Protein AF-A0A210PTI2-F1 (afdb_monomer)

Solvent-accessible surface area (backbone atoms only — not comparable to full-atom values): 9469 Å² total; per-residue (Å²): 111,65,72,59,29,53,52,46,48,52,46,44,73,75,38,97,59,80,75,88,35,75,43,77,40,29,39,36,22,36,53,72,43,66,64,57,58,72,25,68,96,48,99,66,83,88,73,71,67,96,64,78,70,92,76,76,51,54,44,69,72,68,86,55,45,76,44,75,47,70,38,72,87,86,52,72,55,47,84,65,70,28,46,66,60,48,42,52,48,53,48,53,50,37,67,36,61,50,91,96,48,94,53,55,40,89,58,73,48,78,39,69,24,52,49,79,61,44,56,54,45,51,50,49,31,51,78,62,74,33,53,72,48,68,38,76,85,55,33,65,41,19,33,55,51,49,50,52,53,55,53,58,51,50,63,66,72,76,108

Secondary structur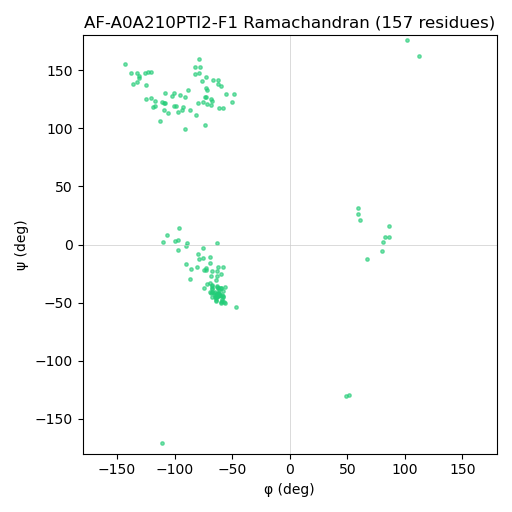e (DSSP, 8-state):
-HHHHHHHHHHHHH-SSPP--EEEEEGGGBTTHHHHHTTTTS-------SS--TTSS-BPPPTT-SEEEEE--S-TT-S-TTHHHHHHHHHHHHTPBPTT-SPBPP--EEE-S--HHHHHHHHHHHHTT--EEE-TTS-HHHHHHHHHHHHHHHHHH--

Structure (mmCIF, N/CA/C/O backbone):
data_AF-A0A210PTI2-F1
#
_entry.id   AF-A0A210PTI2-F1
#
loop_
_atom_site.group_PDB
_atom_site.id
_atom_site.type_symbol
_atom_site.label_atom_id
_atom_site.label_alt_id
_atom_site.label_comp_id
_atom_site.label_asym_id
_atom_site.label_entity_id
_atom_site.label_seq_id
_atom_site.pdbx_PDB_ins_code
_atom_site.Cartn_x
_atom_site.Cartn_y
_atom_site.Cartn_z
_atom_site.occupancy
_atom_site.B_iso_or_equiv
_atom_site.auth_seq_id
_atom_site.auth_comp_id
_atom_site.auth_asym_id
_atom_site.auth_atom_id
_atom_site.pdbx_PDB_model_num
ATOM 1 N N . MET A 1 1 ? -5.365 -3.377 -6.885 1.00 78.81 1 MET A N 1
ATOM 2 C CA . MET A 1 1 ? -5.617 -1.924 -6.753 1.00 78.81 1 MET A CA 1
ATOM 3 C C . MET A 1 1 ? -6.654 -1.397 -7.746 1.00 78.81 1 MET A C 1
ATOM 5 O O . MET A 1 1 ? -7.079 -0.269 -7.559 1.00 78.81 1 MET A O 1
ATOM 9 N N . LYS A 1 2 ? -7.131 -2.220 -8.697 1.00 86.81 2 LYS A N 1
ATOM 10 C CA . LYS A 1 2 ? -8.123 -1.844 -9.712 1.00 86.81 2 LYS A CA 1
ATOM 11 C C . LYS A 1 2 ? -9.337 -1.084 -9.161 1.00 86.81 2 LYS A C 1
ATOM 13 O O . LYS A 1 2 ? -9.602 0.019 -9.611 1.00 86.81 2 LYS A O 1
ATOM 18 N N . GLU A 1 3 ? -10.019 -1.639 -8.160 1.00 92.06 3 GLU A N 1
ATOM 19 C CA . GLU A 1 3 ? -11.236 -1.027 -7.595 1.00 92.06 3 GLU A CA 1
ATOM 20 C C . GLU A 1 3 ? -10.980 0.377 -7.016 1.00 92.06 3 GLU A C 1
ATOM 22 O O . GLU A 1 3 ? -11.789 1.286 -7.176 1.00 92.06 3 GLU A O 1
ATOM 27 N N . VAL A 1 4 ? -9.814 0.586 -6.392 1.00 92.88 4 VAL A N 1
ATOM 28 C CA . VAL A 1 4 ? -9.404 1.905 -5.882 1.00 92.88 4 VAL A CA 1
ATOM 29 C C . VAL A 1 4 ? -9.126 2.861 -7.041 1.00 92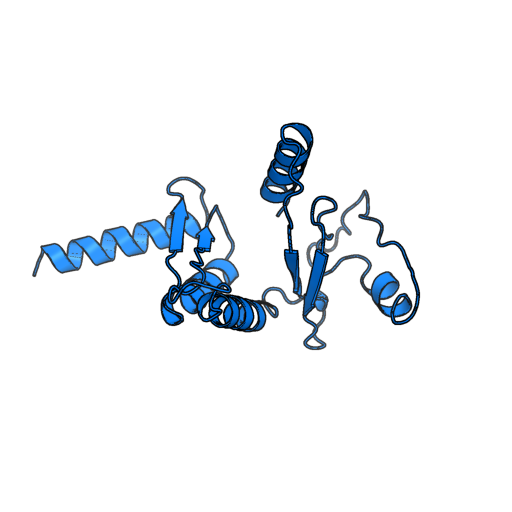.88 4 VAL A C 1
ATOM 31 O O . VAL A 1 4 ? -9.545 4.014 -6.996 1.00 92.88 4 VAL A O 1
ATOM 34 N N . GLY A 1 5 ? -8.458 2.384 -8.095 1.00 92.25 5 GLY A N 1
ATOM 35 C CA . GLY A 1 5 ? -8.208 3.164 -9.305 1.00 92.25 5 GLY A CA 1
ATOM 36 C C . GLY A 1 5 ? -9.495 3.611 -10.004 1.00 92.25 5 GLY A C 1
ATOM 37 O O . GLY A 1 5 ? -9.614 4.776 -10.380 1.00 92.25 5 GLY A O 1
ATOM 38 N N . GLU A 1 6 ? -10.484 2.723 -10.125 1.00 92.88 6 GLU A N 1
ATOM 39 C CA . GLU A 1 6 ? -11.798 3.062 -10.685 1.00 92.88 6 GLU A CA 1
ATOM 40 C C . GLU A 1 6 ? -12.528 4.097 -9.820 1.00 92.88 6 GLU A C 1
ATOM 42 O O . GLU A 1 6 ? -12.994 5.104 -10.351 1.00 92.88 6 GLU A O 1
ATOM 47 N N . ALA A 1 7 ? -12.518 3.941 -8.493 1.00 93.12 7 ALA A N 1
ATOM 48 C CA . ALA A 1 7 ? -13.102 4.928 -7.585 1.00 93.12 7 ALA A CA 1
ATOM 49 C C . ALA A 1 7 ? -12.422 6.309 -7.683 1.00 93.12 7 ALA A C 1
ATOM 51 O O . ALA A 1 7 ? -13.104 7.333 -7.646 1.00 93.12 7 ALA A O 1
ATOM 52 N N . ILE A 1 8 ? -11.092 6.361 -7.842 1.00 92.00 8 ILE A N 1
ATOM 53 C CA . ILE A 1 8 ? -10.349 7.618 -8.051 1.00 92.00 8 ILE A CA 1
ATOM 54 C C . ILE A 1 8 ? -10.750 8.270 -9.376 1.00 92.00 8 ILE A C 1
ATOM 56 O O . ILE A 1 8 ? -10.979 9.480 -9.422 1.00 92.00 8 ILE A O 1
ATOM 60 N N . ARG A 1 9 ? -10.843 7.484 -10.454 1.00 91.25 9 ARG A N 1
ATOM 61 C CA . ARG A 1 9 ? -11.274 7.974 -11.768 1.00 91.25 9 ARG A CA 1
ATOM 62 C C . ARG A 1 9 ? -12.669 8.588 -11.688 1.00 91.25 9 ARG A C 1
ATOM 64 O O . ARG A 1 9 ? -12.871 9.696 -12.182 1.00 91.25 9 ARG A O 1
ATOM 71 N N . ASP A 1 10 ? -13.596 7.896 -11.037 1.00 91.50 10 ASP A N 1
ATOM 72 C CA . ASP A 1 10 ? -14.975 8.350 -10.894 1.00 91.50 10 ASP A CA 1
ATOM 73 C C . ASP A 1 10 ? -15.048 9.605 -10.003 1.00 91.50 10 ASP A C 1
ATOM 75 O O . ASP A 1 10 ? -15.720 10.575 -10.351 1.00 91.50 10 ASP A O 1
ATOM 79 N N . ALA A 1 11 ? -14.282 9.662 -8.909 1.00 88.94 11 ALA A N 1
ATOM 80 C CA . ALA A 1 11 ? -14.199 10.842 -8.045 1.00 88.94 11 ALA A CA 1
ATOM 81 C C . ALA A 1 11 ? -13.634 12.077 -8.770 1.00 88.94 11 ALA A C 1
ATOM 83 O O . ALA A 1 11 ? -14.168 13.179 -8.619 1.00 88.94 11 ALA A O 1
ATOM 84 N N . ASN A 1 12 ? -12.592 11.901 -9.586 1.00 87.19 12 ASN A N 1
ATOM 85 C CA . ASN A 1 12 ? -12.013 12.978 -10.395 1.00 87.19 12 ASN A CA 1
ATOM 86 C C . ASN A 1 12 ? -12.958 13.436 -11.520 1.00 87.19 12 ASN A C 1
ATOM 88 O O . ASN A 1 12 ? -12.880 14.581 -11.951 1.00 87.19 12 ASN A O 1
ATOM 92 N N . PHE A 1 13 ? -13.850 12.565 -12.003 1.00 84.75 13 PHE A N 1
ATOM 93 C CA . PHE A 1 13 ? -14.889 12.949 -12.961 1.00 84.75 13 PHE A CA 1
ATOM 94 C C . PHE A 1 13 ? -16.019 13.750 -12.294 1.00 84.75 13 PHE A C 1
ATOM 96 O O . PHE A 1 13 ? -16.555 14.685 -12.885 1.00 84.75 13 PHE A O 1
ATOM 103 N N . LEU A 1 14 ? -16.382 13.388 -11.061 1.00 84.44 14 LEU A N 1
ATOM 104 C CA . LEU A 1 14 ? -17.503 13.985 -10.331 1.00 84.44 14 LEU A CA 1
ATOM 105 C C . LEU A 1 14 ? -17.140 15.268 -9.572 1.00 84.44 14 LEU A C 1
ATOM 107 O O . LEU A 1 14 ? -18.032 16.048 -9.236 1.00 84.44 14 LEU A O 1
ATOM 111 N N . THR A 1 15 ? -15.861 15.492 -9.269 1.00 78.12 15 THR A N 1
ATOM 112 C CA . THR A 1 15 ? -15.410 16.617 -8.440 1.00 78.12 15 THR A CA 1
ATOM 113 C C . THR A 1 15 ? -14.340 17.447 -9.145 1.00 78.12 15 THR A C 1
ATOM 115 O O . THR A 1 15 ? -13.521 16.927 -9.890 1.00 78.12 15 THR A O 1
ATOM 118 N N . ALA A 1 16 ? -14.310 18.757 -8.883 1.00 70.50 16 ALA A N 1
ATOM 119 C CA . ALA A 1 16 ? -13.266 19.648 -9.404 1.00 70.50 16 ALA A CA 1
ATOM 120 C C . ALA A 1 16 ? -11.912 19.501 -8.672 1.00 70.50 16 ALA A C 1
ATOM 122 O O . ALA A 1 16 ? -10.941 20.165 -9.032 1.00 70.50 16 ALA A O 1
ATOM 123 N N . ASN A 1 17 ? -11.847 18.659 -7.634 1.00 72.69 17 ASN A N 1
ATOM 124 C CA . ASN A 1 17 ? -10.652 18.451 -6.826 1.00 72.69 17 ASN A CA 1
ATOM 125 C C . ASN A 1 17 ? -9.938 17.182 -7.288 1.00 72.69 17 ASN A C 1
ATOM 127 O O . ASN A 1 17 ? -10.478 16.086 -7.174 1.00 72.69 17 ASN A O 1
ATOM 131 N N . SER A 1 18 ? -8.697 17.319 -7.750 1.00 81.88 18 SER A N 1
ATOM 132 C CA . SER A 1 18 ? -7.873 16.166 -8.105 1.00 81.88 18 SER A CA 1
ATOM 133 C C . SER A 1 18 ? -7.422 15.414 -6.851 1.00 81.88 18 SER A C 1
ATOM 135 O O . SER A 1 18 ? -6.717 15.980 -6.007 1.00 81.88 18 SER A O 1
ATOM 137 N N . VAL A 1 19 ? -7.771 14.133 -6.744 1.00 89.94 19 VAL A N 1
ATOM 138 C CA . VAL A 1 19 ? -7.250 13.252 -5.691 1.00 89.94 19 VAL A CA 1
ATOM 139 C C . VAL A 1 19 ? -5.792 12.901 -5.994 1.00 89.94 19 VAL A C 1
ATOM 141 O O . VAL A 1 19 ? -5.467 12.414 -7.077 1.00 89.94 19 VAL A O 1
ATOM 144 N N . VAL A 1 20 ? -4.897 13.118 -5.027 1.00 92.88 20 VAL A N 1
ATOM 145 C CA . VAL A 1 20 ? -3.515 12.629 -5.117 1.00 92.88 20 VAL A CA 1
ATOM 146 C C . VAL A 1 20 ? -3.492 11.161 -4.702 1.00 92.88 20 VAL A C 1
ATOM 148 O O . VAL A 1 20 ? -3.700 10.839 -3.535 1.00 92.88 20 VAL A O 1
ATOM 151 N N . ALA A 1 21 ? -3.227 10.275 -5.661 1.00 94.56 21 ALA A N 1
ATOM 152 C CA . ALA A 1 21 ? -3.164 8.836 -5.453 1.00 94.56 21 ALA A CA 1
ATOM 153 C C . ALA A 1 21 ? -1.731 8.329 -5.650 1.00 94.56 21 ALA A C 1
ATOM 155 O O . ALA A 1 21 ? -1.238 8.249 -6.778 1.00 94.56 21 ALA A O 1
ATOM 156 N N . LEU A 1 22 ? -1.069 7.995 -4.541 1.00 96.31 22 LEU A N 1
ATOM 157 C CA . LEU A 1 22 ? 0.296 7.473 -4.513 1.00 96.31 22 LEU A CA 1
ATOM 158 C C . LEU A 1 22 ? 0.284 5.942 -4.428 1.00 96.31 22 LEU A C 1
ATOM 160 O O . LEU A 1 22 ? -0.115 5.376 -3.412 1.00 96.31 22 LEU A O 1
ATOM 164 N N . GLY A 1 23 ? 0.753 5.268 -5.475 1.00 96.56 23 GLY A N 1
ATOM 165 C CA . GLY A 1 23 ? 0.948 3.821 -5.469 1.00 96.56 23 GLY A CA 1
ATOM 166 C C . GLY A 1 23 ? 2.335 3.460 -4.942 1.00 96.56 23 GLY A C 1
ATOM 167 O O . GLY A 1 23 ? 3.328 4.026 -5.383 1.00 96.56 23 GLY A O 1
ATOM 168 N N . ILE A 1 24 ? 2.435 2.493 -4.032 1.00 97.31 24 ILE A N 1
ATOM 169 C CA . ILE A 1 24 ? 3.726 1.942 -3.593 1.00 97.31 24 ILE A CA 1
ATOM 170 C C . ILE A 1 24 ? 3.760 0.468 -3.978 1.00 97.31 24 ILE A C 1
ATOM 172 O O . ILE A 1 24 ? 2.917 -0.295 -3.501 1.00 97.31 24 ILE A O 1
ATOM 176 N N . ALA A 1 25 ? 4.709 0.065 -4.820 1.00 95.56 25 ALA A N 1
ATOM 177 C CA . ALA A 1 25 ? 4.792 -1.296 -5.350 1.00 95.56 25 ALA A CA 1
ATOM 178 C C . ALA A 1 25 ? 6.214 -1.859 -5.257 1.00 95.56 25 ALA A C 1
ATOM 180 O O . ALA A 1 25 ? 7.189 -1.124 -5.407 1.00 95.56 25 ALA A O 1
ATOM 181 N N . THR A 1 26 ? 6.336 -3.176 -5.063 1.00 96.25 26 THR A N 1
ATOM 182 C CA . THR A 1 26 ? 7.621 -3.867 -5.247 1.00 96.25 26 THR A CA 1
ATOM 183 C C . THR A 1 26 ? 8.004 -3.848 -6.728 1.00 96.25 26 THR A C 1
ATOM 185 O O . THR A 1 26 ? 7.266 -4.363 -7.564 1.00 96.25 26 THR A O 1
ATOM 188 N N . PHE A 1 27 ? 9.177 -3.315 -7.063 1.00 94.94 27 PHE A N 1
ATOM 189 C CA . PHE A 1 27 ? 9.665 -3.202 -8.438 1.00 94.94 27 PHE A CA 1
ATOM 190 C C . PHE A 1 27 ? 9.870 -4.564 -9.114 1.00 94.94 27 PHE A C 1
ATOM 192 O O . PHE A 1 27 ? 9.552 -4.742 -10.290 1.00 94.94 27 PHE A O 1
ATOM 199 N N . GLY A 1 28 ? 10.320 -5.559 -8.346 1.00 93.38 28 GLY A N 1
ATOM 200 C CA . GLY A 1 28 ? 10.555 -6.925 -8.809 1.00 93.38 28 GLY A CA 1
ATOM 201 C C . GLY A 1 28 ? 9.336 -7.630 -9.419 1.00 93.38 28 GLY A C 1
ATOM 202 O O . GLY A 1 28 ? 9.527 -8.582 -10.174 1.00 93.38 28 GLY A O 1
ATOM 203 N N . VAL A 1 29 ? 8.111 -7.171 -9.145 1.00 92.69 29 VAL A N 1
ATOM 204 C CA . VAL A 1 29 ? 6.858 -7.746 -9.682 1.00 92.69 29 VAL A CA 1
ATOM 205 C C . VAL A 1 29 ? 6.166 -6.835 -10.699 1.00 92.69 29 VAL A C 1
ATOM 207 O O . VAL A 1 29 ? 5.080 -7.166 -11.166 1.00 92.69 29 VAL A O 1
ATOM 210 N N . VAL A 1 30 ? 6.746 -5.680 -11.042 1.00 92.12 30 VAL A N 1
ATOM 211 C CA . VAL A 1 30 ? 6.143 -4.760 -12.015 1.00 92.12 30 VAL A CA 1
ATOM 212 C C . VAL A 1 30 ? 6.332 -5.311 -13.427 1.00 92.12 30 VAL A C 1
ATOM 214 O O . VAL A 1 30 ? 7.455 -5.531 -13.881 1.00 92.12 30 VAL A O 1
ATOM 217 N N . ALA A 1 31 ? 5.225 -5.508 -14.138 1.00 89.94 31 ALA A N 1
ATOM 218 C CA . ALA A 1 31 ? 5.254 -5.877 -15.547 1.00 89.94 31 ALA A CA 1
ATOM 219 C C . ALA A 1 31 ? 5.917 -4.759 -16.371 1.00 89.94 31 ALA A C 1
ATOM 221 O O . ALA A 1 31 ? 5.630 -3.580 -16.148 1.00 89.94 31 ALA A O 1
ATOM 222 N N . TYR A 1 32 ? 6.765 -5.132 -17.337 1.00 87.00 32 TYR A N 1
ATOM 223 C CA . TYR A 1 32 ? 7.528 -4.202 -18.192 1.00 87.00 32 TYR A CA 1
ATOM 224 C C . TYR A 1 32 ? 8.458 -3.262 -17.404 1.00 87.00 32 TYR A C 1
ATOM 226 O O . TYR A 1 32 ? 8.731 -2.135 -17.809 1.00 87.00 32 TYR A O 1
ATOM 234 N N . ARG A 1 33 ? 8.982 -3.725 -16.263 1.00 87.81 33 ARG A N 1
ATOM 235 C CA . ARG A 1 33 ? 9.923 -2.949 -15.439 1.00 87.81 33 ARG A CA 1
ATOM 236 C C . ARG A 1 33 ? 11.220 -2.560 -16.155 1.00 87.81 33 ARG A C 1
ATOM 238 O O . ARG A 1 33 ? 11.842 -1.581 -15.761 1.00 87.81 33 ARG A O 1
ATOM 245 N N . GLU A 1 34 ? 11.649 -3.298 -17.178 1.00 85.88 34 GLU A N 1
ATOM 246 C CA . GLU A 1 34 ? 12.876 -2.958 -17.912 1.00 85.88 34 GLU A CA 1
ATOM 247 C C . GLU A 1 34 ? 12.698 -1.643 -18.697 1.00 85.88 34 GLU A C 1
ATOM 249 O O . GLU A 1 34 ? 13.597 -0.806 -18.678 1.00 85.88 34 GLU A O 1
ATOM 254 N N . ASP A 1 35 ? 11.498 -1.362 -19.224 1.00 85.44 35 ASP A N 1
ATOM 255 C CA . ASP A 1 35 ? 11.173 -0.065 -19.841 1.00 85.44 35 ASP A CA 1
ATOM 256 C C . ASP A 1 35 ? 11.335 1.092 -18.840 1.00 85.44 35 ASP A C 1
ATOM 258 O O . ASP A 1 35 ? 11.802 2.176 -19.197 1.00 85.44 35 ASP A O 1
ATOM 262 N N . LEU A 1 36 ? 10.976 0.848 -17.571 1.00 86.62 36 LEU A N 1
ATOM 263 C CA . LEU A 1 36 ? 11.151 1.796 -16.466 1.00 86.62 36 LEU A CA 1
ATOM 264 C C . LEU A 1 36 ? 12.623 1.948 -16.060 1.00 86.62 36 LEU A C 1
ATOM 266 O O . LEU A 1 36 ? 13.038 3.048 -15.702 1.00 86.62 36 LEU A O 1
ATOM 270 N N . ARG A 1 37 ? 13.434 0.883 -16.136 1.00 85.69 37 ARG A N 1
ATOM 271 C CA . ARG A 1 37 ? 14.886 0.974 -15.891 1.00 85.69 37 ARG A CA 1
ATOM 272 C C . ARG A 1 37 ? 15.575 1.832 -16.936 1.00 85.69 37 ARG A C 1
ATOM 274 O O . ARG A 1 37 ? 16.401 2.673 -16.596 1.00 85.69 37 ARG A O 1
ATOM 281 N N . GLU A 1 38 ? 15.211 1.658 -18.199 1.00 84.06 38 GLU A N 1
ATOM 282 C CA . GLU A 1 38 ? 15.750 2.471 -19.287 1.00 84.06 38 GLU A CA 1
ATOM 283 C C . GLU A 1 38 ? 15.265 3.930 -19.252 1.00 84.06 38 GLU A C 1
ATOM 285 O O . GLU A 1 38 ? 15.829 4.788 -19.931 1.00 84.06 38 GLU A O 1
ATOM 290 N N . ALA A 1 39 ? 14.203 4.216 -18.496 1.00 81.75 39 ALA A N 1
ATOM 291 C CA . ALA A 1 39 ? 13.693 5.563 -18.275 1.00 81.75 39 ALA A CA 1
ATOM 292 C C . ALA A 1 39 ? 14.486 6.344 -17.216 1.00 81.75 39 ALA A C 1
ATOM 294 O O . ALA A 1 39 ? 14.249 7.533 -17.034 1.00 81.75 39 ALA A O 1
ATOM 295 N N . ILE A 1 40 ? 15.418 5.724 -16.486 1.00 79.19 40 ILE A N 1
ATOM 296 C CA . ILE A 1 40 ? 16.171 6.436 -15.447 1.00 79.19 40 ILE A CA 1
ATOM 297 C C . ILE A 1 40 ? 16.963 7.584 -16.092 1.00 79.19 40 ILE A C 1
ATOM 299 O O . ILE A 1 40 ? 17.832 7.365 -16.934 1.00 79.19 40 ILE A O 1
ATOM 303 N N . GLY A 1 41 ? 16.643 8.816 -15.690 1.00 79.50 41 GLY A N 1
ATOM 304 C CA . GLY A 1 41 ? 17.246 10.036 -16.233 1.00 79.50 41 GLY A CA 1
ATOM 305 C C . GLY A 1 41 ? 16.638 10.539 -17.548 1.00 79.50 41 GLY A C 1
ATOM 306 O O . GLY A 1 41 ? 17.168 11.497 -18.101 1.00 79.50 41 GLY A O 1
ATOM 307 N N . ASN A 1 42 ? 15.548 9.936 -18.039 1.00 82.75 42 ASN A N 1
ATOM 308 C CA . ASN A 1 42 ? 14.854 10.341 -19.264 1.00 82.75 42 ASN A CA 1
ATOM 309 C C . ASN A 1 42 ? 13.327 10.302 -19.095 1.00 82.75 42 ASN A C 1
ATOM 311 O O . ASN A 1 42 ? 12.780 9.411 -18.450 1.00 82.75 42 ASN A O 1
ATOM 315 N N . ASP A 1 43 ? 12.614 11.196 -19.775 1.00 79.62 43 ASP A N 1
ATOM 316 C CA . ASP A 1 43 ? 11.153 11.134 -19.822 1.00 79.62 43 ASP A CA 1
ATOM 317 C C . ASP A 1 43 ? 10.707 9.976 -20.732 1.00 79.62 43 ASP A C 1
ATOM 319 O O . ASP A 1 43 ? 10.735 10.071 -21.962 1.00 79.62 43 ASP A O 1
ATOM 323 N N . LYS A 1 44 ? 10.277 8.859 -20.133 1.00 81.00 44 LYS A N 1
ATOM 324 C CA . LYS A 1 44 ? 9.571 7.777 -20.837 1.00 81.00 44 LYS A CA 1
ATOM 325 C C . LYS A 1 44 ? 8.187 7.553 -20.243 1.00 81.00 44 LYS A C 1
ATOM 327 O O . LYS A 1 44 ? 7.957 7.685 -19.045 1.00 81.00 44 LYS A O 1
ATOM 332 N N . VAL A 1 45 ? 7.264 7.146 -21.109 1.00 81.56 45 VAL A N 1
ATOM 333 C CA . VAL A 1 45 ? 5.888 6.814 -20.736 1.00 81.56 45 VAL A CA 1
ATOM 334 C C . VAL A 1 45 ? 5.783 5.319 -20.455 1.00 81.56 45 VAL A C 1
ATOM 336 O O . VAL A 1 45 ? 5.960 4.509 -21.366 1.00 81.56 45 VAL A O 1
ATOM 339 N N . TYR A 1 46 ? 5.429 4.959 -19.220 1.00 83.69 46 TYR A N 1
ATOM 340 C CA . TYR A 1 46 ? 4.967 3.610 -18.897 1.00 83.69 46 TYR A CA 1
ATOM 341 C C . TYR A 1 46 ? 3.608 3.371 -19.550 1.00 83.69 46 TYR A C 1
ATOM 343 O O . TYR A 1 46 ? 2.667 4.138 -19.337 1.00 83.69 46 TYR A O 1
ATOM 351 N N . ARG A 1 47 ? 3.484 2.308 -20.345 1.00 80.38 47 ARG A N 1
ATOM 352 C CA . ARG A 1 47 ? 2.206 1.932 -20.954 1.00 80.38 47 ARG A CA 1
ATOM 353 C C . ARG A 1 47 ? 1.692 0.674 -20.290 1.00 80.38 47 ARG A C 1
ATOM 355 O O . ARG A 1 47 ? 2.305 -0.378 -20.429 1.00 80.38 47 ARG A O 1
ATOM 362 N N . THR A 1 48 ? 0.551 0.786 -19.613 1.00 76.94 48 THR A N 1
ATOM 363 C CA . THR A 1 48 ? -0.142 -0.369 -19.046 1.00 76.94 48 THR A CA 1
ATOM 364 C C . THR A 1 48 ? -0.467 -1.359 -20.177 1.00 76.94 48 THR A C 1
ATOM 366 O O . THR A 1 48 ? -1.197 -1.007 -21.110 1.00 76.94 48 THR A O 1
ATOM 369 N N . PRO A 1 49 ? 0.079 -2.582 -20.130 1.00 70.12 49 PRO A N 1
ATOM 370 C CA . PRO A 1 49 ? -0.161 -3.611 -21.135 1.00 70.12 49 PRO A CA 1
ATOM 371 C C . PRO A 1 49 ? -1.638 -3.998 -21.185 1.00 70.12 49 PRO A C 1
ATOM 373 O O . PRO A 1 49 ? -2.287 -4.109 -20.144 1.00 70.12 49 PRO A O 1
ATOM 376 N N . LYS A 1 50 ? -2.166 -4.245 -22.390 1.00 65.75 50 LYS A N 1
ATOM 377 C CA . LYS A 1 50 ? -3.529 -4.780 -22.566 1.00 65.75 50 LYS A CA 1
ATOM 378 C C . LYS A 1 50 ? -3.638 -6.254 -22.167 1.00 65.75 50 LYS A C 1
ATOM 380 O O . LYS A 1 50 ? -4.730 -6.712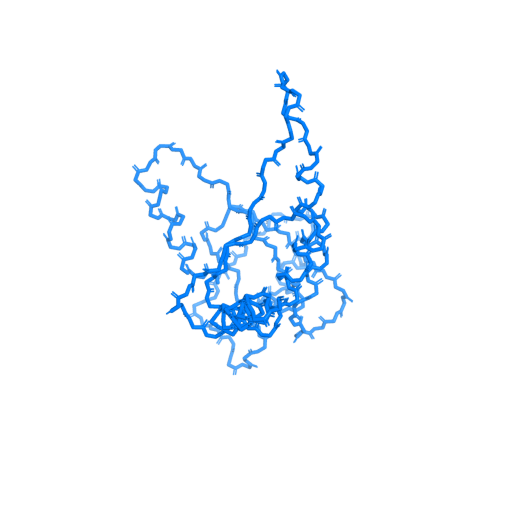 -21.853 1.00 65.75 50 LYS A O 1
ATOM 385 N N . GLU A 1 51 ? -2.515 -6.967 -22.169 1.00 59.56 51 GLU A N 1
ATOM 386 C CA . GLU A 1 51 ? -2.419 -8.376 -21.806 1.00 59.56 51 GLU A CA 1
ATOM 387 C C . GLU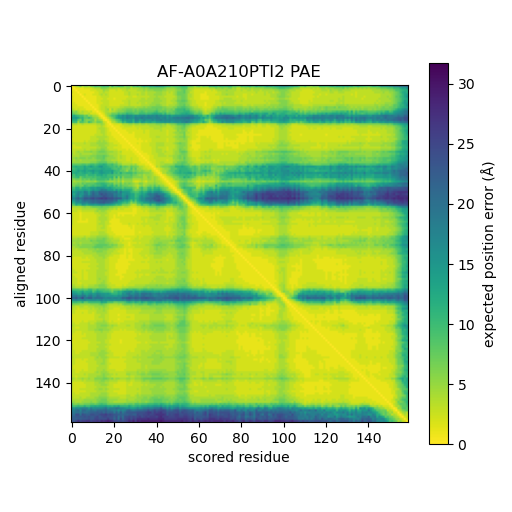 A 1 51 ? -1.454 -8.520 -20.630 1.00 59.56 51 GLU A C 1
ATOM 389 O O . GLU A 1 51 ? -0.323 -8.038 -20.666 1.00 59.56 51 GLU A O 1
ATOM 394 N N . THR A 1 52 ? -1.908 -9.156 -19.554 1.00 57.62 52 THR A N 1
ATOM 395 C CA . THR A 1 52 ? -1.026 -9.579 -18.467 1.00 57.62 52 THR A CA 1
ATOM 396 C C . THR A 1 52 ? -0.210 -10.769 -18.954 1.00 57.62 52 THR A C 1
ATOM 398 O O . THR A 1 52 ? -0.802 -11.752 -19.400 1.00 57.62 52 THR A O 1
ATOM 401 N N . ASN A 1 53 ? 1.121 -10.709 -18.846 1.00 53.50 53 ASN A N 1
ATOM 402 C CA . ASN A 1 53 ? 1.980 -11.862 -19.116 1.00 53.50 53 ASN A CA 1
ATOM 403 C C . ASN A 1 53 ? 1.434 -13.099 -18.384 1.00 53.50 53 ASN A C 1
ATOM 405 O O . ASN A 1 53 ? 1.186 -13.074 -17.177 1.00 53.50 53 ASN A O 1
ATOM 409 N N . SER A 1 54 ? 1.276 -14.199 -19.117 1.00 52.06 54 SER A N 1
ATOM 410 C CA . SER A 1 54 ? 0.679 -15.470 -18.680 1.00 52.06 54 SER A CA 1
ATOM 411 C C . SER A 1 54 ? 1.433 -16.193 -17.551 1.00 52.06 54 SER A C 1
ATOM 413 O O . SER A 1 54 ? 1.012 -17.263 -17.123 1.00 52.06 54 SER A O 1
ATOM 415 N N . ASN A 1 55 ? 2.528 -15.619 -17.045 1.00 58.94 55 ASN A N 1
ATOM 416 C CA . ASN A 1 55 ? 3.398 -16.233 -16.041 1.00 58.94 55 ASN A CA 1
ATOM 417 C C . ASN A 1 55 ? 2.985 -15.923 -14.588 1.00 58.94 55 ASN A C 1
ATOM 419 O O . ASN A 1 55 ? 3.668 -16.363 -13.669 1.00 58.94 55 ASN A O 1
ATOM 423 N N . GLY A 1 56 ? 1.895 -15.174 -14.361 1.00 65.50 56 GLY A N 1
ATOM 424 C CA . GLY A 1 56 ? 1.221 -15.017 -13.056 1.00 65.50 56 GLY A CA 1
ATOM 425 C C . GLY A 1 56 ? 1.987 -14.270 -11.950 1.00 65.50 56 GLY A C 1
ATOM 426 O O . GLY A 1 56 ? 1.384 -13.877 -10.955 1.00 65.50 56 GLY A O 1
ATOM 427 N N . ASN A 1 57 ? 3.287 -14.037 -12.125 1.00 76.75 57 ASN A N 1
ATOM 428 C CA . ASN A 1 57 ? 4.174 -13.465 -11.109 1.00 76.75 57 ASN A CA 1
ATOM 429 C C . ASN A 1 57 ? 4.444 -11.960 -11.284 1.00 76.75 57 ASN A C 1
ATOM 431 O O . ASN A 1 57 ? 5.230 -11.382 -10.532 1.00 76.75 57 ASN A O 1
ATOM 435 N N . GLU A 1 58 ? 3.818 -11.328 -12.276 1.00 87.56 58 GLU A N 1
ATOM 436 C CA . GLU A 1 58 ? 3.955 -9.901 -12.569 1.00 87.56 58 GLU A CA 1
ATOM 437 C C . GLU A 1 58 ? 2.586 -9.217 -12.548 1.00 87.56 58 GLU A C 1
ATOM 439 O O . GLU A 1 58 ? 1.567 -9.812 -12.897 1.00 87.56 58 GLU A O 1
ATOM 444 N N . THR A 1 59 ? 2.565 -7.946 -12.156 1.00 88.81 59 THR A N 1
ATOM 445 C CA . THR A 1 59 ? 1.373 -7.097 -12.139 1.00 88.81 59 THR A CA 1
ATOM 446 C C . THR A 1 59 ? 1.663 -5.760 -12.805 1.00 88.81 59 THR A C 1
ATOM 448 O O . THR A 1 59 ? 2.742 -5.185 -12.655 1.00 88.81 59 THR A O 1
ATOM 451 N N . CYS A 1 60 ? 0.679 -5.234 -13.525 1.00 91.12 60 CYS A N 1
ATOM 452 C CA . CYS A 1 60 ? 0.767 -3.904 -14.111 1.00 91.12 60 CYS A CA 1
ATOM 453 C C . CYS A 1 60 ? 0.521 -2.821 -13.049 1.00 91.12 60 CYS A C 1
ATOM 455 O O . CYS A 1 60 ? -0.207 -3.048 -12.076 1.00 91.12 60 CYS A O 1
ATOM 457 N N . LEU A 1 61 ? 1.101 -1.637 -13.260 1.00 92.38 61 LEU A N 1
ATOM 458 C CA . LEU A 1 61 ? 0.747 -0.437 -12.498 1.00 92.38 61 LEU A CA 1
ATOM 459 C C . LEU A 1 61 ? -0.638 0.070 -12.929 1.00 92.38 61 LEU A C 1
ATOM 461 O O . LEU A 1 61 ? -1.006 -0.012 -14.105 1.00 92.38 61 LEU A O 1
ATOM 465 N N . ASP A 1 62 ? -1.407 0.587 -11.972 1.00 92.06 62 ASP A N 1
ATOM 466 C CA . ASP A 1 62 ? -2.761 1.090 -12.214 1.00 92.06 62 ASP A CA 1
ATOM 467 C C . ASP A 1 62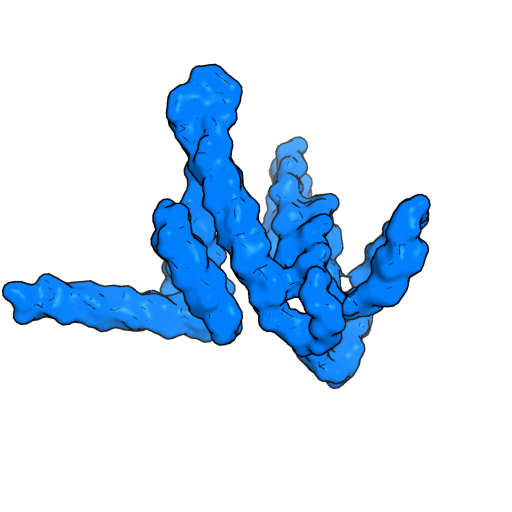 ? -2.714 2.506 -12.824 1.00 92.06 62 ASP A C 1
ATOM 469 O O . ASP A 1 62 ? -2.169 3.417 -12.197 1.00 92.06 62 ASP A O 1
ATOM 473 N N . PRO A 1 63 ? -3.285 2.731 -14.019 1.00 91.38 63 PRO A N 1
ATOM 474 C CA . PRO A 1 63 ? -3.171 4.009 -14.721 1.00 91.38 63 PRO A CA 1
ATOM 475 C C . PRO A 1 63 ? -3.940 5.160 -14.055 1.00 91.38 63 PRO A C 1
ATOM 477 O O . PRO A 1 63 ? -3.768 6.306 -14.458 1.00 91.38 63 PRO A O 1
ATOM 480 N N . ASN A 1 64 ? -4.792 4.883 -13.062 1.00 92.38 64 ASN A N 1
ATOM 481 C CA . ASN A 1 64 ? -5.576 5.910 -12.374 1.00 92.38 64 ASN A CA 1
ATOM 482 C C . ASN A 1 64 ? -4.849 6.504 -11.150 1.00 92.38 64 ASN A C 1
ATOM 484 O O . ASN A 1 64 ? -5.395 7.382 -10.484 1.00 92.38 64 ASN A O 1
ATOM 488 N N . HIS A 1 65 ? -3.636 6.035 -10.830 1.00 92.69 65 HIS A N 1
ATOM 489 C CA . HIS A 1 65 ? -2.789 6.665 -9.813 1.00 92.69 65 HIS A CA 1
ATOM 490 C C . HIS A 1 65 ? -2.025 7.849 -10.407 1.00 92.69 65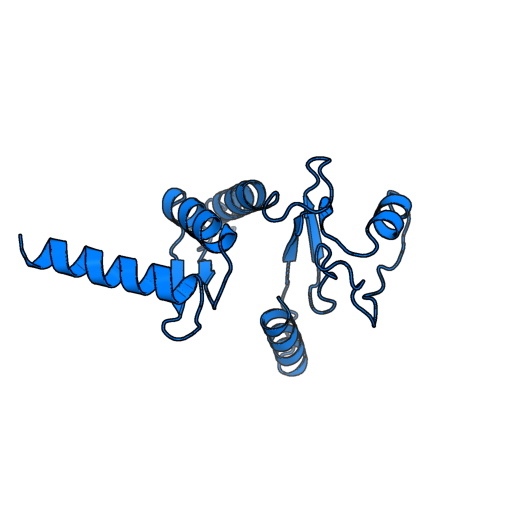 HIS A C 1
ATOM 492 O O . HIS A 1 65 ? -1.625 7.824 -11.568 1.00 92.69 65 HIS A O 1
ATOM 498 N N . THR A 1 66 ? -1.784 8.880 -9.597 1.00 93.00 66 THR A N 1
ATOM 499 C CA . THR A 1 66 ? -1.056 10.072 -10.051 1.00 93.00 66 THR A CA 1
ATOM 500 C C . THR A 1 66 ? 0.455 9.919 -9.909 1.00 93.00 66 THR A C 1
ATOM 502 O O . THR A 1 66 ? 1.199 10.506 -10.687 1.00 93.00 66 THR A O 1
ATOM 505 N N . HIS A 1 67 ? 0.916 9.138 -8.928 1.00 94.62 67 HIS A N 1
ATOM 506 C CA . HIS A 1 67 ? 2.335 8.947 -8.629 1.00 94.62 67 HIS A CA 1
ATOM 507 C C . HIS A 1 67 ? 2.616 7.501 -8.212 1.00 94.62 67 HIS A C 1
ATOM 509 O O . HIS A 1 67 ? 1.743 6.826 -7.663 1.00 94.62 67 HIS A O 1
ATOM 515 N N . PHE A 1 68 ? 3.861 7.055 -8.398 1.00 95.19 68 PHE A N 1
ATOM 516 C CA . PHE A 1 68 ? 4.333 5.753 -7.933 1.00 95.19 68 PHE A CA 1
ATOM 517 C C . PHE A 1 68 ? 5.677 5.850 -7.206 1.00 95.19 68 PHE A C 1
ATOM 519 O O . PHE A 1 68 ? 6.582 6.547 -7.657 1.00 95.19 68 PHE A O 1
ATOM 526 N N . LEU A 1 69 ? 5.822 5.087 -6.121 1.00 96.62 69 LEU A N 1
ATOM 527 C CA . LEU A 1 69 ? 7.104 4.719 -5.521 1.00 96.62 69 LEU A CA 1
ATOM 528 C C . LEU A 1 69 ? 7.347 3.232 -5.778 1.00 96.62 69 LEU A C 1
ATOM 530 O O . LEU A 1 69 ? 6.545 2.382 -5.384 1.00 96.62 69 LEU A O 1
ATOM 534 N N . LEU A 1 70 ? 8.456 2.922 -6.443 1.00 95.38 70 LEU A N 1
ATOM 535 C CA . LEU A 1 70 ? 8.835 1.557 -6.790 1.00 95.38 70 LEU A CA 1
ATOM 536 C C . LEU A 1 70 ? 9.984 1.114 -5.886 1.00 95.38 70 LEU A C 1
ATOM 538 O O . LEU A 1 70 ? 11.079 1.666 -5.949 1.00 95.38 70 LEU A O 1
ATOM 542 N N . VAL A 1 71 ? 9.714 0.141 -5.019 1.00 96.75 71 VAL A N 1
ATOM 543 C CA . VAL A 1 71 ? 10.669 -0.367 -4.028 1.00 96.75 71 VAL A CA 1
ATOM 544 C C . VAL A 1 71 ? 11.400 -1.568 -4.616 1.00 96.75 71 VAL A C 1
ATOM 546 O O . VAL A 1 71 ? 10.769 -2.585 -4.903 1.00 96.75 71 VAL A O 1
ATOM 549 N N . ASP A 1 72 ? 12.713 -1.457 -4.803 1.00 94.50 72 ASP A N 1
ATOM 550 C CA . ASP A 1 72 ? 13.556 -2.528 -5.342 1.00 94.50 72 ASP A CA 1
ATOM 551 C C . ASP A 1 72 ? 14.487 -3.080 -4.252 1.00 94.50 72 ASP A C 1
ATOM 553 O O . ASP A 1 72 ? 15.256 -2.332 -3.651 1.00 94.50 72 ASP A O 1
ATOM 557 N N . ASP A 1 73 ? 14.412 -4.387 -3.995 1.00 94.19 73 ASP A N 1
ATOM 558 C CA . ASP A 1 73 ? 15.354 -5.124 -3.139 1.00 94.19 73 ASP A CA 1
ATOM 559 C C . ASP A 1 73 ? 16.299 -6.026 -3.960 1.00 94.19 73 ASP A C 1
ATOM 561 O O . ASP A 1 73 ? 17.027 -6.849 -3.404 1.00 94.19 73 ASP A O 1
ATOM 565 N N . GLY A 1 74 ? 16.268 -5.899 -5.291 1.00 92.94 74 GLY A N 1
ATOM 566 C CA . GLY A 1 74 ? 17.029 -6.705 -6.238 1.00 92.94 74 GLY A CA 1
ATOM 567 C C . GLY A 1 74 ? 16.419 -8.077 -6.537 1.00 92.94 74 GLY A C 1
ATOM 568 O O . GLY A 1 74 ? 16.926 -8.777 -7.416 1.00 92.94 74 GLY A O 1
ATOM 569 N N . THR A 1 75 ? 15.339 -8.487 -5.855 1.00 92.44 75 THR A N 1
ATOM 570 C CA . THR A 1 75 ? 14.719 -9.800 -6.077 1.00 92.44 75 THR A CA 1
ATOM 571 C C . THR A 1 75 ? 13.615 -9.738 -7.139 1.00 92.44 75 THR A C 1
ATOM 573 O O . THR A 1 75 ? 12.688 -8.932 -7.044 1.00 92.44 75 THR A O 1
ATOM 576 N N . PRO A 1 76 ? 13.659 -10.591 -8.180 1.00 90.19 76 PRO A N 1
ATOM 577 C CA . PRO A 1 76 ? 12.581 -10.651 -9.156 1.00 90.19 76 PRO A CA 1
ATOM 578 C C . PRO A 1 76 ? 11.394 -11.451 -8.606 1.00 90.19 76 PRO A C 1
ATOM 580 O O . PRO A 1 76 ? 11.576 -12.437 -7.895 1.00 90.19 76 PRO A O 1
ATOM 583 N N . GLN A 1 77 ? 10.179 -11.070 -9.007 1.00 89.12 77 GLN A N 1
ATOM 584 C CA . GLN A 1 77 ? 8.947 -11.852 -8.837 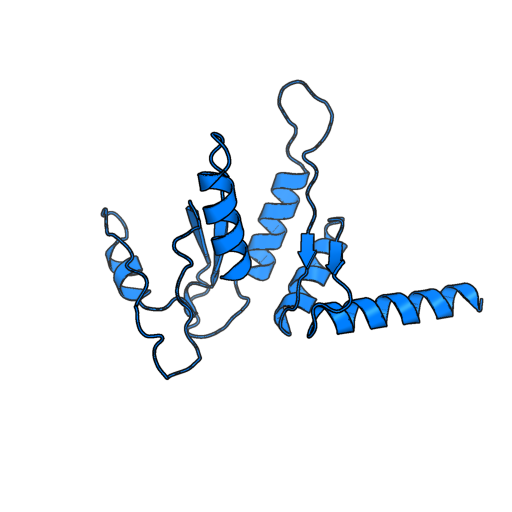1.00 89.12 77 GLN A CA 1
ATOM 585 C C . GLN A 1 77 ? 8.549 -12.170 -7.382 1.00 89.12 77 GLN A C 1
ATOM 587 O O . GLN A 1 77 ? 7.772 -13.090 -7.133 1.00 89.12 77 GLN A O 1
ATOM 592 N N . GLN A 1 78 ? 9.043 -11.408 -6.403 1.00 92.12 78 GLN A N 1
ATOM 593 C CA . GLN A 1 78 ? 8.650 -11.555 -5.001 1.00 92.12 78 GLN A CA 1
ATOM 594 C C . GLN A 1 78 ? 7.772 -10.386 -4.559 1.00 92.12 78 GLN A C 1
ATOM 596 O O . GLN A 1 78 ? 8.188 -9.236 -4.602 1.00 92.12 78 GLN A O 1
ATOM 601 N N . PHE A 1 79 ? 6.557 -10.678 -4.098 1.00 93.00 79 PHE A N 1
ATOM 602 C CA . PHE A 1 79 ? 5.628 -9.664 -3.597 1.00 93.00 79 PHE A CA 1
ATOM 603 C C . PHE A 1 79 ? 5.920 -9.273 -2.144 1.00 93.00 79 PHE A C 1
ATOM 605 O O . PHE A 1 79 ? 6.336 -10.105 -1.333 1.00 93.00 79 PHE A O 1
ATOM 612 N N . GLY A 1 80 ? 5.564 -8.038 -1.777 1.00 94.75 80 GLY A N 1
ATOM 613 C CA . GLY A 1 80 ? 5.549 -7.572 -0.388 1.00 94.75 80 GLY A CA 1
ATOM 614 C C . GLY A 1 80 ? 6.883 -7.030 0.121 1.00 94.75 80 GLY A C 1
ATOM 615 O O . GLY A 1 80 ? 7.055 -6.895 1.332 1.00 94.75 80 GLY A O 1
ATOM 616 N N . LYS A 1 81 ? 7.826 -6.712 -0.769 1.00 96.69 81 LYS A N 1
ATOM 617 C CA . LYS A 1 81 ? 9.088 -6.047 -0.405 1.00 96.69 81 LYS A CA 1
ATOM 618 C C . LYS A 1 81 ? 8.876 -4.585 -0.039 1.00 96.69 81 LYS A C 1
ATOM 620 O O . LYS A 1 81 ? 9.663 -4.011 0.703 1.00 96.69 81 LYS A O 1
ATOM 625 N N . GLU A 1 82 ? 7.765 -4.004 -0.477 1.00 97.38 82 GLU A N 1
ATOM 626 C CA . GLU A 1 82 ? 7.391 -2.635 -0.155 1.00 97.38 82 GLU A CA 1
ATOM 627 C C . GLU A 1 82 ? 6.784 -2.459 1.244 1.00 97.38 82 GLU A C 1
ATOM 629 O O . GLU A 1 82 ? 6.641 -1.324 1.684 1.00 97.38 82 GLU A O 1
ATOM 634 N N . ILE A 1 83 ? 6.413 -3.539 1.948 1.00 98.12 83 ILE A N 1
ATOM 635 C CA . ILE A 1 83 ? 5.588 -3.463 3.171 1.00 98.12 83 ILE A CA 1
ATOM 636 C C . ILE A 1 83 ? 6.256 -2.622 4.264 1.00 98.12 83 ILE A C 1
ATOM 638 O O . ILE A 1 83 ? 5.632 -1.703 4.789 1.00 98.12 83 ILE A O 1
ATOM 642 N N . LEU A 1 84 ? 7.525 -2.899 4.580 1.00 98.19 84 LEU A N 1
ATOM 643 C CA . LEU A 1 84 ? 8.252 -2.163 5.623 1.00 98.19 84 LEU A CA 1
ATOM 644 C C . LEU A 1 84 ? 8.511 -0.707 5.219 1.00 98.19 84 LEU A C 1
ATOM 646 O O . LEU A 1 84 ? 8.394 0.200 6.039 1.00 98.19 84 LEU A O 1
ATOM 650 N N . PHE A 1 85 ? 8.819 -0.473 3.942 1.00 98.44 85 PHE A N 1
ATOM 651 C CA . PHE A 1 85 ? 9.000 0.875 3.407 1.00 98.44 85 PHE A CA 1
ATOM 652 C C . PHE A 1 85 ? 7.708 1.696 3.509 1.00 98.44 85 PHE A C 1
ATOM 654 O O . PHE A 1 85 ? 7.733 2.840 3.961 1.00 98.44 85 PHE A O 1
ATOM 661 N N . ARG A 1 86 ? 6.568 1.092 3.151 1.00 98.12 86 ARG A N 1
ATOM 662 C CA . ARG A 1 86 ? 5.243 1.705 3.275 1.00 98.12 86 ARG A CA 1
ATOM 663 C C . ARG A 1 86 ? 4.931 2.063 4.727 1.00 98.12 86 ARG A C 1
ATOM 665 O O . ARG A 1 86 ? 4.592 3.214 4.980 1.00 98.12 86 ARG A O 1
ATOM 672 N N . ALA A 1 87 ? 5.116 1.129 5.661 1.00 98.31 87 ALA A N 1
ATOM 673 C CA . ALA A 1 87 ? 4.886 1.379 7.084 1.00 98.31 87 ALA A CA 1
ATOM 674 C C . ALA A 1 87 ? 5.752 2.538 7.614 1.00 98.31 87 ALA A C 1
ATOM 676 O O . ALA A 1 87 ? 5.268 3.397 8.350 1.00 98.31 87 ALA A O 1
ATOM 677 N N . GLY A 1 88 ? 7.016 2.619 7.177 1.00 98.06 88 GLY A N 1
ATOM 678 C CA . GLY A 1 88 ? 7.909 3.730 7.508 1.00 98.06 88 GLY A CA 1
ATOM 679 C C . GLY A 1 88 ? 7.407 5.086 7.001 1.00 98.06 88 GLY A C 1
ATOM 680 O O . GLY A 1 88 ? 7.435 6.064 7.748 1.00 98.06 88 GLY A O 1
ATOM 681 N N . ILE A 1 89 ? 6.904 5.152 5.762 1.00 97.81 89 ILE A N 1
ATOM 682 C CA . ILE A 1 89 ? 6.289 6.374 5.216 1.00 97.81 89 ILE A CA 1
ATOM 683 C C . ILE A 1 89 ? 5.026 6.740 5.993 1.00 97.81 89 ILE A C 1
ATOM 685 O O . ILE A 1 89 ? 4.881 7.891 6.393 1.00 97.81 89 ILE A O 1
ATOM 689 N N . GLU A 1 90 ? 4.125 5.787 6.219 1.00 97.56 90 GLU A N 1
ATOM 690 C CA . GLU A 1 90 ? 2.863 6.017 6.930 1.00 97.56 90 GLU A CA 1
ATOM 691 C C . GLU A 1 90 ? 3.113 6.562 8.343 1.00 97.56 90 GLU A C 1
ATOM 693 O O . GLU A 1 90 ? 2.511 7.568 8.721 1.00 97.56 90 GLU A O 1
ATOM 698 N N . LYS A 1 91 ? 4.073 5.985 9.083 1.00 97.19 91 LYS A N 1
ATOM 699 C CA . LYS A 1 91 ? 4.482 6.473 10.411 1.00 97.19 91 LYS A CA 1
ATOM 700 C C . LYS A 1 91 ? 5.169 7.837 10.355 1.00 97.19 91 LYS A C 1
ATOM 702 O O . LYS A 1 91 ? 4.971 8.671 11.238 1.00 97.19 91 LYS A O 1
ATOM 707 N N . ALA A 1 92 ? 5.985 8.094 9.335 1.00 96.44 92 ALA A N 1
ATOM 708 C CA . ALA A 1 92 ? 6.596 9.408 9.158 1.00 96.44 92 ALA A CA 1
ATOM 709 C C . ALA A 1 92 ? 5.522 10.476 8.903 1.00 96.44 92 ALA A C 1
ATOM 711 O O . ALA A 1 92 ? 5.533 11.518 9.558 1.00 96.44 92 ALA A O 1
ATOM 712 N N . VAL A 1 93 ? 4.563 10.188 8.016 1.00 95.50 93 VAL A N 1
ATOM 713 C CA . VAL A 1 93 ? 3.427 11.066 7.710 1.00 95.50 93 VAL A CA 1
ATOM 714 C C . VAL A 1 93 ? 2.563 11.288 8.944 1.00 95.50 93 VAL A C 1
ATOM 716 O O . VAL A 1 93 ? 2.226 12.434 9.226 1.00 95.50 93 VAL A O 1
ATOM 719 N N . SER A 1 94 ? 2.270 10.243 9.725 1.00 95.31 94 SER A N 1
ATOM 720 C CA . SER A 1 94 ? 1.449 10.369 10.934 1.00 95.31 94 SER A CA 1
ATOM 721 C C . SER A 1 94 ? 2.070 11.268 12.003 1.00 95.31 94 SER A C 1
ATOM 723 O O . SER A 1 94 ? 1.362 11.733 12.884 1.00 95.31 94 SER A O 1
ATOM 725 N N . ASN A 1 95 ? 3.383 11.507 11.947 1.00 93.69 95 ASN A N 1
ATOM 726 C CA . ASN A 1 95 ? 4.102 12.386 12.871 1.00 93.69 95 ASN A CA 1
ATOM 727 C C . ASN A 1 95 ? 4.309 13.803 12.308 1.00 93.69 95 ASN A C 1
ATOM 729 O O . ASN A 1 95 ? 4.820 14.678 13.015 1.00 93.69 95 ASN A O 1
ATOM 733 N N . LEU A 1 96 ? 3.928 14.055 11.049 1.00 94.12 96 LEU A N 1
ATOM 734 C CA . LEU A 1 96 ? 3.983 15.394 10.476 1.00 94.12 96 LEU A CA 1
ATOM 735 C C . LEU A 1 96 ? 2.980 16.303 11.182 1.00 94.12 96 LEU A C 1
ATOM 737 O O . LEU A 1 96 ? 1.853 15.913 11.493 1.00 94.12 96 LEU A O 1
ATOM 741 N N . ARG A 1 97 ? 3.390 17.551 11.397 1.00 89.38 97 ARG A N 1
ATOM 742 C CA . ARG A 1 97 ? 2.522 18.612 11.908 1.00 89.38 97 ARG A CA 1
ATOM 743 C C . ARG A 1 97 ? 2.078 19.487 10.753 1.00 89.38 97 ARG A C 1
ATOM 745 O O . ARG A 1 97 ? 2.901 19.944 9.962 1.00 89.38 97 ARG A O 1
ATOM 752 N N . THR A 1 98 ? 0.780 19.744 10.662 1.00 84.38 98 THR A N 1
ATOM 753 C CA . THR A 1 98 ? 0.263 20.704 9.683 1.00 84.38 98 THR A CA 1
ATOM 754 C C . THR A 1 98 ? 0.610 22.121 10.127 1.00 84.38 98 THR A C 1
ATOM 756 O O . THR A 1 98 ? 0.404 22.461 11.294 1.00 84.38 98 THR A O 1
ATOM 759 N N . SER A 1 99 ? 1.103 22.959 9.213 1.00 78.19 99 SER A N 1
ATOM 760 C CA . SER A 1 99 ? 1.446 24.355 9.505 1.00 78.19 99 SER A CA 1
ATOM 761 C C . SER A 1 99 ? 0.296 25.076 10.217 1.00 78.19 99 SER A C 1
ATOM 763 O O . SER A 1 99 ? -0.822 25.131 9.707 1.00 78.19 99 SER A O 1
ATOM 765 N N . GLY A 1 100 ? 0.569 25.618 11.405 1.00 72.06 100 GLY A N 1
ATOM 766 C CA . GLY A 1 100 ? -0.407 26.380 12.190 1.00 72.06 100 GLY A CA 1
ATOM 767 C C . GLY A 1 100 ? -1.317 25.562 13.113 1.00 72.06 100 GLY A C 1
ATOM 768 O O . GLY A 1 100 ? -2.215 26.143 13.718 1.00 72.06 100 GLY A O 1
ATOM 769 N N . LYS A 1 101 ? -1.107 24.245 13.261 1.00 72.69 101 LYS A N 1
ATOM 770 C CA . LYS A 1 101 ? -1.802 23.421 14.266 1.00 72.69 101 LYS A CA 1
ATOM 771 C C . LYS A 1 101 ? -0.809 22.564 15.052 1.00 72.69 101 LYS A C 1
ATOM 773 O O . LYS A 1 101 ? 0.160 22.062 14.493 1.00 72.69 101 LYS A O 1
ATOM 778 N N . GLU A 1 102 ? -1.081 22.349 16.338 1.00 80.56 102 GLU A N 1
ATOM 779 C CA . GLU A 1 102 ? -0.318 21.400 17.168 1.00 80.56 102 GLU A CA 1
ATOM 780 C C . GLU A 1 102 ? -0.672 19.931 16.879 1.00 80.56 102 GLU A C 1
ATOM 782 O O . GLU A 1 102 ? 0.032 19.023 17.316 1.00 80.56 102 GLU A O 1
ATOM 787 N N . ALA A 1 103 ? -1.751 19.695 16.127 1.00 85.50 103 ALA A N 1
ATOM 788 C CA . ALA A 1 103 ? -2.220 18.363 15.784 1.00 85.50 103 ALA A CA 1
ATOM 789 C C . ALA A 1 103 ? -1.359 17.708 14.693 1.00 85.50 103 ALA A C 1
ATOM 791 O O . ALA A 1 103 ? -0.948 18.346 13.717 1.00 85.50 103 ALA A O 1
ATOM 792 N N . MET A 1 104 ? -1.129 16.408 14.864 1.00 90.44 104 MET A N 1
ATOM 793 C CA . MET A 1 104 ? -0.467 15.561 13.878 1.00 90.44 104 MET A CA 1
ATOM 794 C C . MET A 1 104 ? -1.429 15.168 12.747 1.00 90.44 104 MET A C 1
ATOM 796 O O . MET A 1 104 ? -2.651 15.220 12.918 1.00 90.44 104 MET A O 1
ATOM 800 N N . VAL A 1 105 ? -0.889 14.773 11.593 1.00 93.81 105 VAL A N 1
ATOM 801 C CA . VAL A 1 105 ? -1.688 14.286 10.458 1.00 93.81 105 VAL A CA 1
ATOM 802 C C . VAL A 1 105 ? -2.318 12.929 10.813 1.00 93.81 105 VAL A C 1
ATOM 804 O O . VAL A 1 105 ? -1.587 11.977 11.085 1.00 93.81 105 VAL A O 1
ATOM 807 N N . PRO A 1 106 ? -3.656 12.792 10.800 1.00 94.19 106 PRO A N 1
ATOM 808 C CA . PRO A 1 106 ? -4.293 11.503 11.033 1.00 94.19 106 PRO A CA 1
ATOM 809 C C . PRO A 1 106 ? -4.086 10.581 9.826 1.00 94.19 106 PRO A C 1
ATOM 811 O O . PRO A 1 106 ? -4.313 10.975 8.682 1.00 94.19 106 PRO A O 1
ATOM 814 N N . VAL A 1 107 ? -3.691 9.339 10.094 1.00 96.69 107 VAL A N 1
ATOM 815 C CA . VAL A 1 107 ? -3.495 8.286 9.090 1.00 96.69 107 VAL A CA 1
ATOM 816 C C . VAL A 1 107 ? -4.342 7.085 9.494 1.00 96.69 107 VAL A C 1
ATOM 818 O O . VAL A 1 107 ? -4.404 6.749 10.673 1.00 96.69 107 VAL A O 1
ATOM 821 N N . VAL A 1 108 ? -5.018 6.460 8.531 1.00 98.06 108 VAL A N 1
ATOM 822 C CA . VAL A 1 108 ? -5.874 5.284 8.741 1.00 98.06 108 VAL A CA 1
ATOM 823 C C . VAL A 1 108 ? -5.600 4.278 7.631 1.00 98.06 108 VAL A C 1
ATOM 825 O O . VAL A 1 108 ? -5.509 4.658 6.463 1.00 98.06 108 VAL A O 1
ATOM 828 N N . LEU A 1 109 ? -5.517 2.996 7.986 1.00 98.19 109 LEU A N 1
ATOM 829 C CA . LEU A 1 109 ? -5.457 1.894 7.030 1.00 98.19 109 LEU A CA 1
ATOM 830 C C . LEU A 1 109 ? -6.861 1.320 6.808 1.00 98.19 109 LEU A C 1
ATOM 832 O O . LEU A 1 109 ? -7.538 0.951 7.763 1.00 98.19 109 LEU A O 1
ATOM 836 N N . LEU A 1 110 ? -7.287 1.194 5.551 1.00 97.94 110 LEU A N 1
ATOM 837 C CA . LEU A 1 110 ? -8.517 0.497 5.166 1.00 97.94 110 LEU A CA 1
ATOM 838 C C . LEU A 1 110 ? -8.174 -0.821 4.469 1.00 97.94 110 LEU A C 1
ATOM 840 O O . LEU A 1 110 ? -7.389 -0.836 3.521 1.00 97.94 110 LEU A O 1
ATOM 844 N N . VAL A 1 111 ? -8.792 -1.918 4.905 1.00 97.94 111 VAL A N 1
ATOM 845 C CA . VAL A 1 111 ? -8.548 -3.258 4.358 1.00 97.94 111 VAL A CA 1
ATOM 846 C C . VAL A 1 111 ? -9.826 -3.830 3.756 1.00 97.94 111 VAL A C 1
ATOM 848 O O . VAL A 1 111 ? -10.814 -4.059 4.456 1.00 97.94 111 VAL A O 1
ATOM 851 N N . VAL A 1 112 ? -9.767 -4.095 2.451 1.00 97.00 112 VAL A N 1
ATOM 852 C CA . VAL A 1 112 ? -10.801 -4.770 1.659 1.00 97.00 112 VAL A CA 1
ATOM 853 C C . VAL A 1 112 ? -10.138 -5.960 0.971 1.00 97.00 112 VAL A C 1
ATOM 855 O O . VAL A 1 112 ? -9.124 -5.786 0.292 1.00 97.00 112 VAL A O 1
ATOM 858 N N . GLU A 1 113 ? -10.676 -7.163 1.165 1.00 96.38 113 GLU A N 1
ATOM 859 C CA . GLU A 1 113 ? -10.027 -8.414 0.758 1.00 96.38 113 GLU A CA 1
ATOM 860 C C . GLU A 1 113 ? -8.570 -8.535 1.268 1.00 96.38 113 GLU A C 1
ATOM 862 O O . GLU A 1 113 ? -8.292 -8.394 2.458 1.00 96.38 113 GLU A O 1
ATOM 867 N N . GLY A 1 114 ? -7.622 -8.843 0.380 1.00 94.94 114 GLY A N 1
ATOM 868 C CA . GLY A 1 114 ? -6.205 -9.001 0.677 1.00 94.94 114 GLY A CA 1
ATOM 869 C C . GLY A 1 114 ? -5.688 -10.430 0.530 1.00 94.94 114 GLY A C 1
ATOM 870 O O . GLY A 1 114 ? -6.441 -11.401 0.484 1.00 94.94 114 GLY A O 1
ATOM 871 N N . GLY A 1 115 ? -4.367 -10.547 0.438 1.00 95.19 115 GLY A N 1
ATOM 872 C CA . GLY A 1 115 ? -3.643 -11.819 0.422 1.00 95.19 115 GLY A CA 1
ATOM 873 C C . GLY A 1 115 ? -2.831 -12.024 1.706 1.00 95.19 115 GLY A C 1
ATOM 874 O O . GLY A 1 115 ? -2.920 -11.217 2.629 1.00 95.19 115 GLY A O 1
ATOM 875 N N . PRO A 1 116 ? -1.966 -13.051 1.771 1.00 95.00 116 PRO A N 1
ATOM 876 C CA . PRO A 1 116 ? -1.146 -13.319 2.958 1.00 95.00 116 PRO A CA 1
ATOM 877 C C . PRO A 1 116 ? -0.275 -12.129 3.395 1.00 95.00 116 PRO A C 1
ATOM 879 O O . PRO A 1 116 ? -0.118 -11.863 4.584 1.00 95.00 116 PRO A O 1
ATOM 882 N N . ASN A 1 117 ? 0.253 -11.366 2.435 1.00 96.50 117 ASN A N 1
ATOM 883 C CA . ASN A 1 117 ? 1.043 -10.166 2.715 1.00 96.50 117 ASN A CA 1
ATOM 884 C C . ASN A 1 117 ? 0.214 -9.022 3.329 1.00 96.50 117 ASN A C 1
ATOM 886 O O . ASN A 1 117 ? 0.775 -8.208 4.054 1.00 96.50 117 ASN A O 1
ATOM 890 N N . THR A 1 118 ? -1.108 -8.991 3.131 1.00 97.94 118 THR A N 1
ATOM 891 C CA . THR A 1 118 ? -1.994 -8.004 3.769 1.00 97.94 118 THR A CA 1
ATOM 892 C C . THR A 1 118 ? -2.000 -8.154 5.287 1.00 97.94 118 THR A C 1
ATOM 894 O O . THR A 1 118 ? -2.009 -7.152 5.990 1.00 97.94 118 THR A O 1
ATOM 897 N N . ILE A 1 119 ? -1.908 -9.383 5.809 1.00 98.06 119 ILE A N 1
ATOM 898 C CA . ILE A 1 119 ? -1.808 -9.628 7.258 1.00 98.06 119 ILE A CA 1
ATOM 899 C C . ILE A 1 119 ? -0.534 -8.983 7.820 1.00 98.06 119 ILE A C 1
ATOM 901 O O . ILE A 1 119 ? -0.576 -8.350 8.871 1.00 98.06 119 ILE A O 1
ATOM 905 N N . LYS A 1 120 ? 0.588 -9.086 7.094 1.00 98.06 120 LYS A N 1
ATOM 906 C CA . LYS A 1 120 ? 1.843 -8.418 7.472 1.00 98.06 120 LYS A CA 1
ATOM 907 C C . LYS A 1 120 ? 1.687 -6.899 7.447 1.00 98.06 120 LYS A C 1
ATOM 909 O O . LYS A 1 120 ? 2.086 -6.250 8.399 1.00 98.06 120 LYS A O 1
ATOM 914 N N . THR A 1 121 ? 1.062 -6.340 6.408 1.00 98.25 121 THR A N 1
ATOM 915 C CA . THR A 1 121 ? 0.779 -4.897 6.336 1.00 98.25 121 THR A CA 1
ATOM 916 C C . THR A 1 121 ? -0.063 -4.417 7.518 1.00 98.25 121 THR A C 1
ATOM 918 O O . THR A 1 121 ? 0.275 -3.410 8.126 1.00 98.25 121 THR A O 1
ATOM 921 N N . VAL A 1 122 ? -1.118 -5.152 7.882 1.00 98.38 122 VAL A N 1
ATOM 922 C CA . VAL A 1 122 ? -1.965 -4.813 9.036 1.00 98.38 122 VAL A CA 1
ATOM 923 C C . VAL A 1 122 ? -1.179 -4.872 10.339 1.00 98.38 122 VAL A C 1
ATOM 925 O O . VAL A 1 122 ? -1.307 -3.968 11.157 1.00 98.38 122 VAL A O 1
ATOM 928 N N . LYS A 1 123 ? -0.338 -5.895 10.523 1.00 98.19 123 LYS A N 1
ATOM 929 C CA . LYS A 1 123 ? 0.544 -5.983 11.690 1.00 98.19 123 LYS A CA 1
ATOM 930 C C . LYS A 1 123 ? 1.437 -4.741 11.799 1.00 98.19 123 LYS A C 1
ATOM 932 O O . LYS A 1 123 ? 1.461 -4.120 12.852 1.00 98.19 123 LYS A O 1
ATOM 937 N N . GLU A 1 124 ? 2.124 -4.359 10.721 1.00 98.50 124 GLU A N 1
ATOM 938 C CA . GLU A 1 124 ? 3.002 -3.180 10.736 1.00 98.50 124 GLU A CA 1
ATOM 939 C C . GLU A 1 124 ? 2.231 -1.880 11.006 1.00 98.50 124 GLU A C 1
ATOM 941 O O . GLU A 1 124 ? 2.728 -1.017 11.723 1.00 98.50 124 GLU A O 1
ATOM 946 N N . ALA A 1 125 ? 1.009 -1.736 10.484 1.00 98.25 125 ALA A N 1
ATOM 947 C CA . ALA A 1 125 ? 0.161 -0.581 10.771 1.00 98.25 125 ALA A CA 1
ATOM 948 C C . ALA A 1 125 ? -0.230 -0.514 12.258 1.00 98.25 125 ALA A C 1
ATOM 950 O O . ALA A 1 125 ? -0.063 0.528 12.892 1.00 98.25 125 ALA A O 1
ATOM 951 N N . VAL A 1 126 ? -0.689 -1.631 12.833 1.00 97.25 126 VAL A N 1
ATOM 952 C CA . VAL A 1 126 ? -1.078 -1.713 14.250 1.00 97.25 126 VAL A CA 1
ATOM 953 C C . VAL A 1 126 ? 0.114 -1.464 15.176 1.00 97.25 126 VAL A C 1
ATOM 955 O O . VAL A 1 126 ? -0.021 -0.697 16.125 1.00 97.25 126 VAL A O 1
ATOM 958 N N . ASP A 1 127 ? 1.285 -2.031 14.875 1.00 97.75 127 ASP A N 1
ATOM 959 C CA . ASP A 1 127 ? 2.514 -1.809 15.654 1.00 97.75 127 ASP A CA 1
ATOM 960 C C . ASP A 1 127 ? 2.982 -0.343 15.616 1.00 97.75 127 ASP A C 1
ATOM 962 O O . ASP A 1 127 ? 3.693 0.111 16.510 1.00 97.75 127 ASP A O 1
ATOM 966 N N . ASN A 1 128 ? 2.578 0.411 14.588 1.00 97.19 128 ASN A N 1
ATOM 967 C CA . ASN A 1 128 ? 2.866 1.835 14.434 1.00 97.19 128 ASN A CA 1
ATOM 968 C C . ASN A 1 128 ? 1.735 2.751 14.931 1.00 97.19 128 ASN A C 1
ATOM 970 O O . ASN A 1 128 ? 1.760 3.950 14.635 1.00 97.19 128 ASN A O 1
ATOM 974 N N . ASP A 1 129 ? 0.776 2.224 15.695 1.00 96.44 129 ASP A N 1
ATOM 975 C CA . ASP A 1 129 ? -0.398 2.945 16.207 1.00 96.44 129 ASP A CA 1
ATOM 976 C C . ASP A 1 129 ? -1.294 3.534 15.104 1.00 96.44 129 ASP A C 1
ATOM 978 O O . ASP A 1 129 ? -1.985 4.529 15.325 1.00 96.44 129 ASP A O 1
ATOM 982 N N . ILE A 1 130 ? -1.292 2.946 13.903 1.00 97.94 130 ILE A N 1
ATOM 983 C CA . ILE A 1 130 ? -2.163 3.368 12.804 1.00 97.94 130 ILE A CA 1
ATOM 984 C C . ILE A 1 130 ? -3.514 2.650 12.939 1.00 97.94 130 ILE A C 1
ATOM 986 O O . ILE A 1 130 ? -3.580 1.421 12.797 1.00 97.94 130 ILE A O 1
ATOM 990 N N . PRO A 1 131 ? -4.623 3.381 13.179 1.00 97.44 131 PRO A N 1
ATOM 991 C CA . PRO A 1 131 ? -5.950 2.786 13.218 1.00 97.44 131 PRO A CA 1
ATOM 992 C C . PRO A 1 131 ? -6.252 2.038 11.919 1.00 97.44 131 PRO A C 1
ATOM 994 O O . PRO A 1 131 ? -6.091 2.577 10.823 1.00 97.44 131 PRO A O 1
ATOM 997 N N . THR A 1 132 ? -6.703 0.791 12.050 1.00 97.75 132 THR A N 1
ATOM 998 C CA . THR A 1 132 ? -6.988 -0.088 10.912 1.00 97.75 132 THR A CA 1
ATOM 999 C C . THR A 1 132 ? -8.469 -0.453 10.875 1.00 97.75 132 THR A C 1
ATOM 1001 O O . THR A 1 132 ? -9.012 -1.000 11.833 1.00 97.75 132 THR A O 1
ATOM 1004 N N . VAL A 1 133 ? -9.119 -0.165 9.749 1.00 98.19 133 VAL A N 1
ATOM 1005 C CA . VAL A 1 133 ? -10.521 -0.477 9.466 1.00 98.19 133 VAL A CA 1
ATOM 1006 C C . VAL A 1 133 ? -10.583 -1.726 8.592 1.00 98.19 133 VAL A C 1
ATOM 1008 O O . VAL A 1 133 ? -10.073 -1.739 7.471 1.00 98.19 133 VAL A O 1
ATOM 1011 N N . LEU A 1 134 ? -11.230 -2.775 9.099 1.00 98.00 134 LEU A N 1
ATOM 1012 C CA . LEU A 1 134 ? -11.438 -4.036 8.386 1.00 98.00 134 LEU A CA 1
ATOM 1013 C C . LEU A 1 134 ? -12.871 -4.103 7.849 1.00 98.00 134 LEU A C 1
ATOM 1015 O O . LEU A 1 134 ? -13.827 -3.947 8.611 1.00 98.00 134 LEU A O 1
ATOM 1019 N N . ILE A 1 135 ? -13.034 -4.373 6.553 1.00 97.19 135 ILE A N 1
ATOM 1020 C CA . ILE A 1 135 ? -14.362 -4.507 5.944 1.00 97.19 135 ILE A CA 1
ATOM 1021 C C . ILE A 1 135 ? -14.819 -5.965 5.994 1.00 97.19 135 ILE A C 1
ATOM 1023 O O . ILE A 1 135 ? -14.432 -6.787 5.161 1.00 97.19 135 ILE A O 1
ATOM 1027 N N . LYS A 1 136 ? -15.666 -6.272 6.982 1.00 97.25 136 LYS A N 1
ATOM 1028 C CA . LYS A 1 136 ? -16.311 -7.583 7.130 1.00 97.25 136 LYS A CA 1
ATOM 1029 C C . LYS A 1 136 ? -17.158 -7.923 5.902 1.00 97.25 136 LYS A C 1
ATOM 1031 O O . LYS A 1 136 ? -17.926 -7.093 5.423 1.00 97.25 136 LYS A O 1
ATOM 1036 N N . GLY A 1 137 ? -17.047 -9.161 5.440 1.00 96.94 137 GLY A N 1
ATOM 1037 C CA . GLY A 1 137 ? -17.725 -9.678 4.257 1.00 96.94 137 GLY A CA 1
ATOM 1038 C C . GLY A 1 137 ? -17.040 -9.305 2.944 1.00 96.94 137 GLY A C 1
ATOM 1039 O O . GLY A 1 137 ? -17.550 -9.673 1.890 1.00 96.94 137 GLY A O 1
ATOM 1040 N N . SER A 1 138 ? -15.901 -8.596 2.981 1.00 96.25 138 SER A N 1
ATOM 1041 C CA . SER A 1 138 ? -15.124 -8.347 1.764 1.00 96.25 138 SER A CA 1
ATOM 1042 C C . SER A 1 138 ? -14.362 -9.586 1.294 1.00 96.25 138 SER A C 1
ATOM 1044 O O . SER A 1 138 ? -14.078 -9.679 0.110 1.00 96.25 138 SER A O 1
ATOM 1046 N N . GLY A 1 139 ? -14.086 -10.562 2.167 1.00 95.94 139 GLY A N 1
ATOM 1047 C CA . GLY A 1 139 ? -13.417 -11.818 1.820 1.00 95.94 139 GLY A CA 1
ATOM 1048 C C . GLY A 1 139 ? -11.931 -11.887 2.193 1.00 95.94 139 GLY A C 1
ATOM 1049 O O . GLY A 1 139 ? -11.314 -10.930 2.661 1.00 95.94 139 GLY A O 1
ATOM 1050 N N . LYS A 1 140 ? -11.331 -13.061 1.952 1.00 97.00 140 LYS A N 1
ATOM 1051 C CA . LYS A 1 140 ? -9.885 -13.347 2.067 1.00 97.00 140 LYS A CA 1
ATOM 1052 C C . LYS A 1 140 ? -9.264 -12.869 3.397 1.00 97.00 140 LYS A C 1
ATOM 1054 O O . LYS A 1 140 ? -9.769 -13.210 4.463 1.00 97.00 140 LYS A O 1
ATOM 1059 N N . ALA A 1 141 ? -8.137 -12.148 3.351 1.00 97.75 141 ALA A N 1
ATOM 1060 C CA .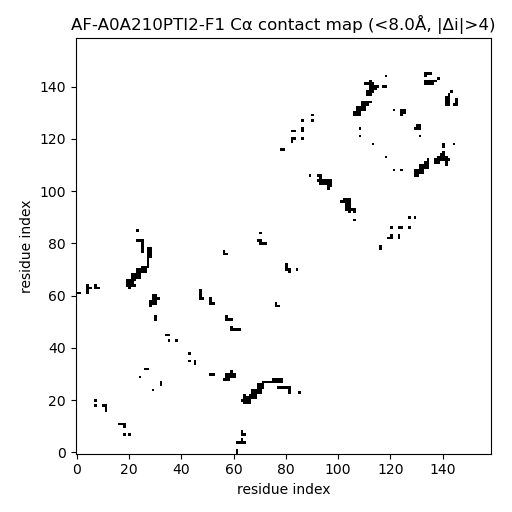 ALA A 1 141 ? -7.391 -11.742 4.542 1.00 97.75 141 ALA A CA 1
ATOM 1061 C C . ALA A 1 141 ? -8.207 -10.845 5.488 1.00 97.75 141 ALA A C 1
ATOM 1063 O O . ALA A 1 141 ? -8.099 -11.011 6.702 1.00 97.75 141 ALA A O 1
ATOM 1064 N N . ALA A 1 142 ? -9.036 -9.941 4.956 1.00 98.00 142 ALA A N 1
ATOM 1065 C CA . ALA A 1 142 ? -9.896 -9.077 5.761 1.00 98.00 142 ALA A CA 1
ATOM 1066 C C . ALA A 1 142 ? -10.829 -9.887 6.676 1.00 98.00 142 ALA A C 1
ATOM 1068 O O . ALA A 1 142 ? -10.846 -9.652 7.882 1.00 98.00 142 ALA A O 1
ATOM 1069 N N . ASP A 1 143 ? -11.537 -10.886 6.143 1.00 98.00 143 ASP A N 1
ATOM 1070 C CA . ASP A 1 143 ? -12.474 -11.691 6.942 1.00 98.00 143 ASP A CA 1
ATOM 1071 C C . ASP A 1 143 ? -11.774 -12.588 7.965 1.00 98.00 143 ASP A C 1
ATOM 1073 O O . ASP A 1 143 ? -12.284 -12.778 9.070 1.00 98.00 143 ASP A O 1
ATOM 1077 N N . VAL A 1 144 ? -10.578 -13.092 7.641 1.00 97.69 144 VAL A N 1
ATOM 1078 C CA . VAL A 1 144 ? -9.751 -13.837 8.604 1.00 97.69 144 VAL A CA 1
ATOM 1079 C C . VAL A 1 144 ? -9.364 -12.946 9.787 1.00 97.69 144 VAL A C 1
ATOM 1081 O O . VAL A 1 144 ? -9.470 -13.373 10.937 1.00 97.69 144 VAL A O 1
ATOM 1084 N N . LEU A 1 145 ? -8.949 -11.704 9.524 1.00 97.38 145 LEU A N 1
ATOM 1085 C CA . LEU A 1 145 ? -8.605 -10.740 10.572 1.00 97.38 145 LEU A CA 1
ATOM 1086 C C . LEU A 1 145 ? -9.831 -10.345 11.405 1.00 97.38 145 LEU A C 1
ATOM 1088 O O . LEU A 1 145 ? -9.739 -10.294 12.629 1.00 97.38 145 LEU A O 1
ATOM 1092 N N . VAL A 1 146 ? -10.986 -10.129 10.766 1.00 97.38 146 VAL A N 1
ATOM 1093 C CA . VAL A 1 146 ? -12.250 -9.846 11.467 1.00 97.38 146 VAL A CA 1
ATOM 1094 C C . VAL A 1 146 ? -12.617 -10.992 12.408 1.00 97.38 146 VAL A C 1
ATOM 1096 O O . VAL A 1 146 ? -12.895 -10.746 13.581 1.00 97.38 146 VAL A O 1
ATOM 1099 N N . LEU A 1 147 ? -12.565 -12.241 11.931 1.00 96.62 147 LEU A N 1
ATOM 1100 C CA . LEU A 1 147 ? -12.841 -13.417 12.757 1.00 96.62 147 LEU A CA 1
ATOM 1101 C C . LEU A 1 147 ? -11.889 -13.496 13.958 1.00 96.62 147 LEU A C 1
ATOM 1103 O O . LEU A 1 147 ? -12.329 -13.759 15.077 1.00 96.62 147 LEU A O 1
ATOM 1107 N N . ALA A 1 148 ? -10.597 -13.232 13.747 1.00 95.25 148 ALA A N 1
ATOM 1108 C CA . ALA A 1 148 ? -9.614 -13.213 14.826 1.00 95.25 148 ALA A CA 1
ATOM 1109 C C . ALA A 1 148 ? -9.941 -12.142 15.884 1.00 95.25 148 ALA A C 1
ATOM 1111 O O . ALA A 1 148 ? -9.890 -12.432 17.080 1.00 95.25 148 ALA A O 1
ATOM 1112 N N . CYS A 1 149 ? -10.337 -10.934 15.464 1.00 93.19 149 CYS A N 1
ATOM 1113 C CA . CYS A 1 149 ? -10.775 -9.874 16.375 1.00 93.19 149 CYS A CA 1
ATOM 1114 C C . CYS A 1 149 ? -12.033 -10.266 17.167 1.00 93.19 149 CYS A C 1
ATOM 1116 O O . CYS A 1 149 ? -12.097 -10.023 18.373 1.00 93.19 149 CYS A O 1
ATOM 1118 N N . GLU A 1 150 ? -13.018 -10.896 16.520 1.00 93.81 150 GLU A N 1
ATOM 1119 C CA . GLU A 1 150 ? -14.248 -11.356 17.177 1.00 93.81 150 GLU A CA 1
ATOM 1120 C C . GLU A 1 150 ? -13.974 -12.458 18.210 1.00 93.81 150 GLU A C 1
ATOM 1122 O O . GLU A 1 150 ? -14.540 -12.427 19.304 1.00 93.81 150 GLU A O 1
ATOM 1127 N N . CYS A 1 151 ? -13.089 -13.410 17.904 1.00 92.25 151 CYS A N 1
ATOM 1128 C CA . CYS A 1 151 ? -12.698 -14.459 18.848 1.00 92.25 151 CYS A CA 1
ATOM 1129 C C . CYS A 1 151 ? -11.908 -13.896 20.037 1.00 92.25 151 CYS A C 1
ATOM 1131 O O . CYS A 1 151 ? -12.235 -14.200 21.183 1.00 92.25 151 CYS A O 1
ATOM 1133 N N . ALA A 1 152 ? -10.936 -13.013 19.791 1.00 87.75 152 ALA A N 1
ATOM 1134 C CA . ALA A 1 152 ? -10.157 -12.377 20.856 1.00 87.75 152 ALA A CA 1
ATOM 1135 C C . ALA A 1 152 ? -11.021 -11.487 21.772 1.00 87.75 152 ALA A C 1
ATOM 1137 O O . ALA A 1 152 ? -10.734 -11.341 22.961 1.00 87.75 152 ALA A O 1
ATOM 1138 N N . GLY A 1 153 ? -12.088 -10.888 21.232 1.00 75.75 153 GLY A N 1
ATOM 1139 C CA . GLY A 1 153 ? -13.060 -10.120 22.009 1.00 75.75 153 GLY A CA 1
ATOM 1140 C C . GLY A 1 153 ? -13.892 -10.985 22.961 1.00 75.75 153 GLY A C 1
ATOM 1141 O O . GLY A 1 153 ? -14.180 -10.551 24.074 1.00 75.75 153 GLY A O 1
ATOM 1142 N N . LYS A 1 154 ? -14.234 -12.216 22.560 1.00 64.31 154 LYS A N 1
ATOM 1143 C CA . LYS A 1 154 ? -14.998 -13.160 23.395 1.00 64.31 154 LYS A CA 1
ATOM 1144 C C . LYS A 1 154 ? -14.180 -13.672 24.580 1.00 64.31 154 LYS A C 1
ATOM 1146 O O . LYS A 1 154 ? -14.681 -13.670 25.697 1.00 64.31 154 LYS A O 1
ATOM 1151 N N . GLU A 1 155 ? -12.897 -13.974 24.381 1.00 61.78 155 GLU A N 1
ATOM 1152 C CA . GLU A 1 155 ? -12.005 -14.405 25.473 1.00 61.78 155 GLU A CA 1
ATOM 1153 C C . GLU A 1 155 ? -11.801 -13.337 26.561 1.00 61.78 155 GLU A C 1
ATOM 1155 O O . GLU A 1 155 ? -11.535 -13.667 27.716 1.00 61.78 155 GLU A O 1
ATOM 1160 N N . LYS A 1 156 ? -11.922 -12.049 26.210 1.00 57.72 156 LYS A N 1
ATOM 1161 C CA . LYS A 1 156 ? -11.861 -10.940 27.176 1.00 57.72 156 LYS A CA 1
ATOM 1162 C C . LYS A 1 156 ? -13.176 -10.702 27.921 1.00 57.72 156 LYS A C 1
ATOM 1164 O O . LYS A 1 156 ? -13.145 -10.038 28.946 1.00 57.72 156 LYS A O 1
ATOM 1169 N N . ALA A 1 157 ? -14.303 -11.192 27.403 1.00 56.22 157 ALA A N 1
ATOM 1170 C CA . ALA A 1 157 ? -15.617 -11.068 28.037 1.00 56.22 157 ALA A CA 1
ATOM 1171 C C . ALA A 1 157 ? -15.937 -12.244 28.981 1.00 56.22 157 ALA A C 1
ATOM 1173 O O . ALA A 1 157 ? -16.838 -12.137 29.807 1.00 56.22 157 ALA A O 1
ATOM 1174 N N . GLU A 1 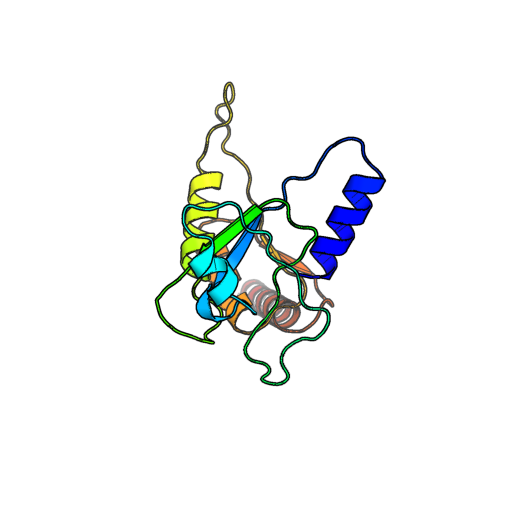158 ? -15.206 -13.355 28.857 1.00 50.62 158 GLU A N 1
ATOM 1175 C CA . GLU A 1 158 ? -15.353 -14.568 29.677 1.00 50.62 158 GLU A CA 1
ATOM 1176 C C . GLU A 1 158 ? -14.355 -14.643 30.857 1.00 50.62 158 GLU A C 1
ATOM 1178 O O . GLU A 1 158 ? -14.334 -15.637 31.584 1.00 50.62 158 GLU A O 1
ATOM 1183 N N . LYS A 1 159 ? -13.542 -13.599 31.069 1.00 45.28 159 LYS A N 1
ATOM 1184 C CA . LYS A 1 159 ? -12.665 -13.411 32.240 1.00 45.28 159 LYS A CA 1
ATOM 1185 C C . LYS A 1 159 ? -13.122 -12.220 33.068 1.00 45.28 159 LYS A C 1
ATOM 1187 O O . LYS A 1 159 ? -12.989 -12.311 34.307 1.00 45.28 159 LYS A O 1
#

Sequence (159 aa):
MKEVGEAIRDANFLTANSVVALGIATFGVVAYREDLREAIGNDKVYRTPKETNSNGNETCLDPNHTHFLLVDDGTPQQFGKEILFRAGIEKAVSNLRTSGKEAMVPVVLLVVEGGPNTIKTVKEAVDNDIPTVLIKGSGKAADVLVLACECAGKEKAEK

Mean predicted aligned error: 6.27 Å

InterPro domains:
  IPR041491 TRPM, SLOG domain [PF18139] (1-156)
  IPR050927 Transient receptor potential cation channel M [PTHR13800] (1-151)

Nearest PDB structures (foldseek):
  9b93-assembly1_A  TM=8.503E-01  e=1.302E-08  Homo sapiens
  9b90-assembly1_A  TM=8.135E-01  e=6.770E-08  Homo sapiens
  8sre-assembly1_A  TM=8.516E-01  e=1.074E-07  Salpingoeca rosetta
  9b8w-assembly1_A  TM=7.574E-01  e=5.934E-08  Homo sapiens
  6bcq-assembly1_B  TM=8.360E-01  e=1.820E-07  Mus musculus

Foldseek 3Di:
DQVVLVVQVVCVVVDVDRDAAEAEFALLQEPPSVQVVVCVVHDDDDDFDPDDPPPPLHDYDRPSHPYYDHDYPPHHSDGQSCLVVVLVVQLVQQQDDDPPDPHGDQAAAEDAADEPSVVVSVVSCVVSVHHYHADDPSDHPSPVVVVVVVVVVVVVVVD

Organism: Mizuhopecten yessoensis (NCBI:txid6573)

pLDDT: mean 88.89, std 11.62, range [45.28, 98.5]

Radius of gyration: 18.27 Å; Cα contacts (8 Å, |Δi|>4): 200; chains: 1; bounding box: 35×43×55 Å